Protein AF-A0A226BUJ4-F1 (afdb_monomer)

Structure (mmCIF, N/CA/C/O backbone):
data_AF-A0A226BUJ4-F1
#
_entry.id   AF-A0A226BUJ4-F1
#
loop_
_atom_site.group_PDB
_atom_site.id
_atom_site.type_s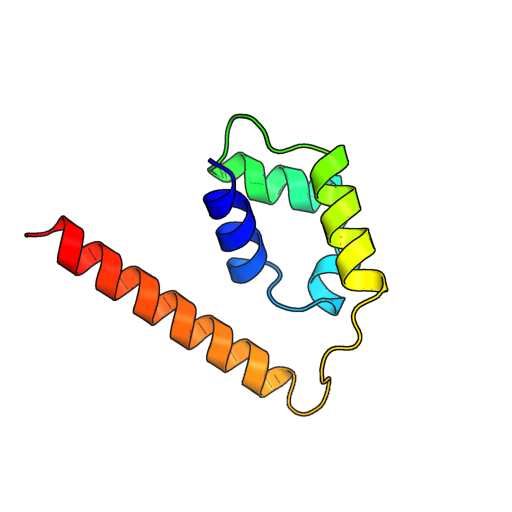ymbol
_atom_site.label_atom_id
_atom_site.label_alt_id
_atom_site.label_comp_id
_atom_site.label_asym_id
_atom_site.label_entity_id
_atom_site.label_seq_id
_atom_site.pdbx_PDB_ins_code
_atom_site.Cartn_x
_atom_site.Cartn_y
_atom_site.Cartn_z
_atom_site.occupancy
_atom_site.B_iso_or_equiv
_atom_site.auth_seq_id
_atom_site.auth_comp_id
_atom_site.auth_asym_id
_atom_site.auth_atom_id
_atom_site.pdbx_PDB_model_num
ATOM 1 N N . MET A 1 1 ? 12.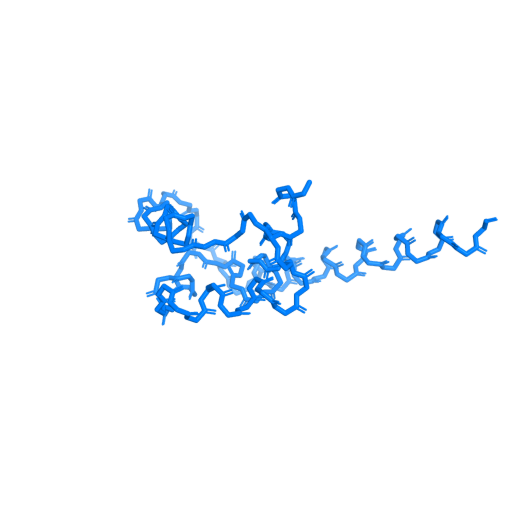648 -10.152 -2.299 1.00 56.03 1 MET A N 1
ATOM 2 C CA . MET A 1 1 ? 12.530 -8.733 -2.726 1.00 56.03 1 MET A CA 1
ATOM 3 C C . MET A 1 1 ? 11.105 -8.281 -3.077 1.00 56.03 1 MET A C 1
ATOM 5 O O . MET A 1 1 ? 10.875 -7.081 -3.093 1.00 56.03 1 MET A O 1
ATOM 9 N N . GLY A 1 2 ? 10.131 -9.171 -3.331 1.00 70.75 2 GLY A N 1
ATOM 10 C CA . GLY A 1 2 ? 8.770 -8.755 -3.716 1.00 70.75 2 GLY A CA 1
ATOM 11 C C . GLY A 1 2 ? 7.929 -8.101 -2.608 1.00 70.75 2 GLY A C 1
ATOM 12 O O . GLY A 1 2 ? 7.111 -7.237 -2.921 1.00 70.75 2 GLY A O 1
ATOM 13 N N . TRP A 1 3 ? 8.155 -8.482 -1.348 1.00 86.69 3 TRP A N 1
ATOM 14 C CA . TRP A 1 3 ? 7.308 -8.107 -0.210 1.00 86.69 3 TRP A CA 1
ATOM 15 C C . TRP A 1 3 ? 7.456 -6.642 0.232 1.00 86.69 3 TRP A C 1
ATOM 17 O O . TRP A 1 3 ? 6.462 -6.035 0.604 1.00 86.69 3 TRP A O 1
ATOM 27 N N . LYS A 1 4 ? 8.647 -6.031 0.108 1.00 91.62 4 LYS A N 1
ATOM 28 C CA . LYS A 1 4 ? 8.868 -4.624 0.501 1.00 91.62 4 LYS A CA 1
ATOM 29 C C . LYS A 1 4 ? 7.982 -3.646 -0.275 1.00 91.62 4 LYS A C 1
ATOM 31 O O . LYS A 1 4 ? 7.387 -2.759 0.313 1.00 91.62 4 LYS A O 1
ATOM 36 N N . ALA A 1 5 ? 7.836 -3.848 -1.585 1.00 94.12 5 ALA A N 1
ATOM 37 C CA . ALA A 1 5 ? 6.940 -3.026 -2.400 1.00 94.12 5 ALA A CA 1
ATOM 38 C C . ALA A 1 5 ? 5.464 -3.211 -2.016 1.00 94.12 5 ALA A C 1
ATOM 40 O O . ALA A 1 5 ? 4.713 -2.246 -2.027 1.00 94.12 5 ALA A O 1
ATOM 41 N N . ALA A 1 6 ? 5.058 -4.433 -1.649 1.00 93.69 6 ALA A N 1
ATOM 42 C CA . ALA A 1 6 ? 3.704 -4.683 -1.157 1.00 93.69 6 ALA A CA 1
ATOM 43 C C . ALA A 1 6 ? 3.459 -3.958 0.175 1.00 93.69 6 ALA A C 1
ATOM 45 O O . ALA A 1 6 ? 2.424 -3.322 0.339 1.00 93.69 6 ALA A O 1
ATOM 46 N N . LEU A 1 7 ? 4.443 -3.987 1.080 1.00 94.62 7 LEU A N 1
ATOM 47 C CA . LEU A 1 7 ? 4.377 -3.267 2.347 1.00 94.62 7 LEU A CA 1
ATOM 48 C C . LEU A 1 7 ? 4.306 -1.746 2.136 1.00 94.62 7 LEU A C 1
ATOM 50 O O . LEU A 1 7 ? 3.461 -1.096 2.735 1.00 94.62 7 LEU A O 1
ATOM 54 N N . LEU A 1 8 ? 5.128 -1.186 1.243 1.00 95.75 8 LEU A N 1
ATOM 55 C CA . LEU A 1 8 ? 5.060 0.236 0.882 1.00 95.75 8 LEU A CA 1
ATOM 56 C C . LEU A 1 8 ? 3.699 0.618 0.291 1.00 95.75 8 LEU A C 1
ATOM 58 O O . LEU A 1 8 ? 3.141 1.644 0.668 1.00 95.75 8 LEU A O 1
ATOM 62 N N . THR A 1 9 ? 3.130 -0.220 -0.584 1.00 96.06 9 THR A N 1
ATOM 63 C CA . THR A 1 9 ? 1.763 -0.007 -1.080 1.00 96.06 9 THR A CA 1
ATOM 64 C C . THR A 1 9 ? 0.763 0.019 0.070 1.00 96.06 9 THR A C 1
ATOM 66 O O . THR A 1 9 ? -0.033 0.944 0.126 1.00 96.06 9 THR A O 1
ATOM 69 N N . LEU A 1 10 ? 0.830 -0.923 1.014 1.00 95.38 10 LEU A N 1
ATOM 70 C CA . LEU A 1 10 ? -0.103 -0.972 2.143 1.00 95.38 10 LEU A CA 1
ATOM 71 C C . LEU A 1 10 ? 0.056 0.227 3.095 1.00 95.38 10 LEU A C 1
ATOM 73 O O . LEU A 1 10 ? -0.932 0.718 3.626 1.00 95.38 10 LEU A O 1
ATOM 77 N N . LYS A 1 11 ? 1.279 0.736 3.282 1.00 95.56 11 LYS A N 1
ATOM 78 C CA . LYS A 1 11 ? 1.543 1.919 4.118 1.00 95.56 11 LYS A CA 1
ATOM 79 C C . LYS A 1 11 ? 1.006 3.214 3.506 1.00 95.56 11 LYS A C 1
ATOM 81 O O . LYS A 1 11 ? 0.461 4.047 4.225 1.00 95.56 11 LYS A O 1
ATOM 86 N N . HIS A 1 12 ? 1.181 3.398 2.198 1.00 96.31 12 HIS A N 1
ATOM 87 C CA . HIS A 1 12 ? 0.872 4.668 1.531 1.00 96.31 12 HIS A CA 1
ATOM 88 C C . HIS A 1 12 ? -0.501 4.694 0.853 1.00 96.31 12 HIS A C 1
ATOM 90 O O . HIS A 1 12 ? -1.154 5.735 0.849 1.00 96.31 12 HIS A O 1
ATOM 96 N N . PHE A 1 13 ? -0.943 3.563 0.303 1.00 96.31 13 PHE A N 1
ATOM 97 C CA . PHE A 1 13 ? -2.181 3.417 -0.468 1.00 96.31 13 PHE A CA 1
ATOM 98 C C . PHE A 1 13 ? -2.923 2.128 -0.049 1.00 96.31 13 PHE A C 1
ATOM 100 O O . PHE A 1 13 ? -3.063 1.206 -0.858 1.00 96.31 13 PHE A O 1
ATOM 107 N N . PRO A 1 14 ? -3.345 2.002 1.225 1.00 95.06 14 PRO A N 1
ATOM 108 C CA . PRO A 1 14 ? -3.937 0.768 1.745 1.00 95.06 14 PRO A CA 1
ATOM 109 C C . PRO A 1 14 ? -5.253 0.366 1.074 1.00 95.06 14 PRO A C 1
ATOM 111 O O . PRO A 1 14 ? -5.618 -0.807 1.133 1.00 95.06 14 PRO A O 1
ATOM 114 N N . LEU A 1 15 ? -5.972 1.312 0.465 1.00 95.88 15 LEU A N 1
ATOM 115 C CA . LEU A 1 15 ? -7.286 1.069 -0.124 1.00 95.88 15 LEU A CA 1
ATOM 116 C C . LEU A 1 15 ? -7.255 1.096 -1.661 1.00 95.88 15 LEU A C 1
ATOM 118 O O . LEU A 1 15 ? -6.492 1.871 -2.245 1.00 95.88 15 LEU A O 1
ATOM 122 N N . PRO A 1 16 ? -8.126 0.320 -2.340 1.00 96.19 16 PRO A N 1
ATOM 123 C CA . PRO A 1 16 ? -8.212 0.331 -3.800 1.00 96.19 16 PRO A CA 1
ATOM 124 C C . PRO A 1 16 ? -8.436 1.730 -4.389 1.00 96.19 16 PRO A C 1
ATOM 126 O O . PRO A 1 16 ? -7.753 2.104 -5.335 1.00 96.19 16 PRO A O 1
ATOM 129 N N . GLU A 1 17 ? -9.324 2.533 -3.802 1.00 95.25 17 GLU A N 1
ATOM 130 C CA . GLU A 1 17 ? -9.606 3.908 -4.248 1.00 95.25 17 GLU A CA 1
ATOM 131 C C . GLU A 1 17 ? -8.373 4.816 -4.160 1.00 95.25 17 GLU A C 1
ATOM 133 O O . GLU A 1 17 ? -8.113 5.620 -5.055 1.00 95.25 17 GLU A O 1
ATOM 138 N N . GLU A 1 18 ? -7.556 4.644 -3.119 1.00 96.25 18 GLU A N 1
ATOM 139 C CA . GLU A 1 18 ? -6.308 5.388 -2.974 1.00 96.25 18 GLU A CA 1
ATOM 140 C C . GLU A 1 18 ? -5.306 4.981 -4.046 1.00 96.25 18 GLU A C 1
ATOM 142 O O . GLU A 1 18 ? -4.669 5.853 -4.624 1.00 96.25 18 GLU A O 1
ATOM 147 N N . ILE A 1 19 ? -5.210 3.692 -4.382 1.00 97.88 19 ILE A N 1
ATOM 148 C CA . ILE A 1 19 ? -4.375 3.214 -5.493 1.00 97.88 19 ILE A CA 1
ATOM 149 C C . ILE A 1 19 ? -4.858 3.802 -6.827 1.00 97.88 19 ILE A C 1
ATOM 151 O O . ILE A 1 19 ? -4.036 4.248 -7.627 1.00 97.88 19 ILE A O 1
ATOM 155 N N . LEU A 1 20 ? -6.173 3.828 -7.065 1.00 97.88 20 LEU A N 1
ATOM 156 C CA . LEU A 1 20 ? -6.774 4.369 -8.290 1.00 97.88 20 LEU A CA 1
ATOM 157 C C . LEU A 1 20 ? -6.588 5.886 -8.429 1.00 97.88 20 LEU A C 1
ATOM 159 O O . LEU A 1 20 ? -6.563 6.394 -9.547 1.00 97.88 20 LEU A O 1
ATOM 163 N N . SER A 1 21 ? -6.403 6.602 -7.316 1.00 97.94 21 SER A N 1
ATOM 164 C CA . SER A 1 21 ? -6.082 8.036 -7.313 1.00 97.94 21 SER A CA 1
ATOM 165 C C . SER A 1 21 ? -4.634 8.356 -7.714 1.00 97.94 21 SER A C 1
ATOM 167 O O . SER A 1 21 ? -4.288 9.526 -7.880 1.00 97.94 21 SER A O 1
ATOM 169 N N . GLN A 1 22 ? -3.769 7.343 -7.851 1.00 98.31 22 GLN A N 1
ATOM 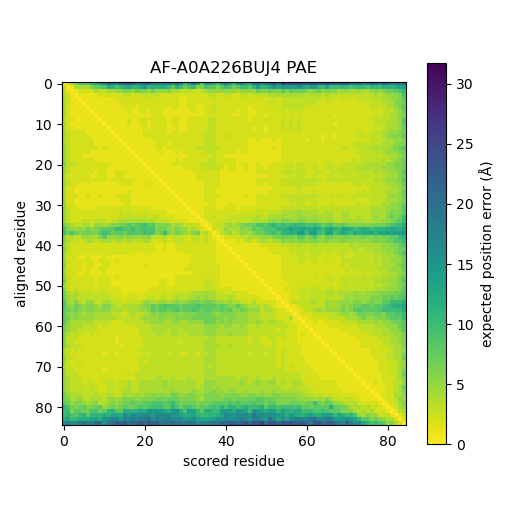170 C CA . GLN A 1 22 ? -2.352 7.524 -8.157 1.00 98.31 22 GLN A CA 1
ATOM 171 C C . GLN A 1 22 ? -2.038 7.290 -9.632 1.00 98.31 22 GLN A C 1
ATOM 173 O O . GLN A 1 22 ? -2.604 6.422 -10.294 1.00 98.31 22 GLN A O 1
ATOM 178 N N . SER A 1 23 ? -1.028 8.008 -10.125 1.00 98.25 23 SER A N 1
ATOM 179 C CA . SER A 1 23 ? -0.393 7.670 -11.395 1.00 98.25 23 SER A CA 1
ATOM 180 C C . SER A 1 23 ? 0.565 6.481 -11.234 1.00 98.25 23 SER A C 1
ATOM 182 O O . SER A 1 23 ? 1.051 6.174 -10.139 1.00 98.25 23 SER A O 1
ATOM 184 N N . VAL A 1 24 ? 0.887 5.820 -12.349 1.00 98.12 24 VAL A N 1
ATOM 185 C CA . VAL A 1 24 ? 1.866 4.722 -12.380 1.00 98.12 24 VAL A CA 1
ATOM 186 C C . VAL A 1 24 ? 3.228 5.196 -11.858 1.00 98.12 24 VAL A C 1
ATOM 188 O O . VAL A 1 24 ? 3.897 4.478 -11.114 1.00 98.12 24 VAL A O 1
ATOM 191 N N . GLU A 1 25 ? 3.626 6.417 -12.212 1.00 98.00 25 GLU A N 1
ATOM 192 C CA . GLU A 1 25 ? 4.882 7.051 -11.815 1.00 98.00 25 GLU A CA 1
ATOM 193 C C . GLU A 1 25 ? 4.918 7.318 -10.309 1.00 98.00 25 GLU A C 1
ATOM 195 O O . GLU A 1 25 ? 5.940 7.040 -9.682 1.00 98.00 25 GLU A O 1
ATOM 200 N N . SER A 1 26 ? 3.808 7.784 -9.721 1.00 98.12 26 SER A N 1
ATOM 201 C CA . SER A 1 26 ? 3.687 7.997 -8.271 1.00 98.12 26 SER A CA 1
ATOM 202 C C . SER A 1 26 ? 3.922 6.695 -7.499 1.00 98.12 26 SER A C 1
ATOM 204 O O . SER A 1 26 ? 4.769 6.636 -6.605 1.00 98.12 26 SER A O 1
ATOM 206 N N . ILE A 1 27 ? 3.273 5.601 -7.918 1.00 98.00 27 ILE A N 1
ATOM 207 C CA . ILE A 1 27 ? 3.443 4.279 -7.292 1.00 98.00 27 ILE A CA 1
ATOM 208 C C . ILE A 1 27 ? 4.887 3.776 -7.440 1.00 98.00 27 ILE A C 1
ATOM 210 O O . ILE A 1 27 ? 5.480 3.280 -6.481 1.00 98.00 27 ILE A O 1
ATOM 214 N N . VAL A 1 28 ? 5.488 3.908 -8.628 1.00 97.44 28 VAL A N 1
ATOM 215 C CA . VAL A 1 28 ? 6.885 3.497 -8.847 1.00 97.44 28 VAL A CA 1
ATOM 216 C C . VAL A 1 28 ? 7.849 4.337 -8.008 1.00 97.44 28 VAL A C 1
ATOM 218 O O . VAL A 1 28 ? 8.804 3.781 -7.465 1.00 97.44 28 VAL A O 1
ATOM 221 N N . SER A 1 29 ? 7.609 5.643 -7.891 1.00 97.00 29 SER A N 1
ATOM 222 C CA . SER A 1 29 ? 8.403 6.550 -7.059 1.00 97.00 29 SER A CA 1
ATOM 223 C C . SER A 1 29 ? 8.325 6.153 -5.585 1.00 97.00 29 SER A C 1
ATOM 225 O O . SER A 1 29 ? 9.361 5.960 -4.948 1.00 97.00 29 SER A O 1
ATOM 227 N N . CYS A 1 30 ? 7.110 5.894 -5.084 1.00 97.19 30 CYS A N 1
ATOM 228 C CA . CYS A 1 30 ? 6.871 5.379 -3.737 1.00 97.19 30 CYS A CA 1
ATOM 229 C C . CYS A 1 30 ? 7.661 4.091 -3.477 1.00 97.19 30 CYS A C 1
ATOM 231 O O . CYS A 1 30 ? 8.325 3.980 -2.456 1.00 97.19 30 CYS A O 1
ATOM 233 N N . TRP A 1 31 ? 7.670 3.132 -4.405 1.00 97.00 31 TRP A N 1
ATOM 234 C CA . TRP A 1 31 ? 8.451 1.906 -4.216 1.00 97.00 31 TRP A CA 1
ATOM 235 C C . TRP A 1 31 ? 9.961 2.122 -4.266 1.00 97.00 31 TRP A C 1
ATOM 237 O O . TRP A 1 31 ? 10.701 1.452 -3.544 1.00 97.00 31 TRP A O 1
ATOM 247 N N . LYS A 1 32 ? 10.436 3.0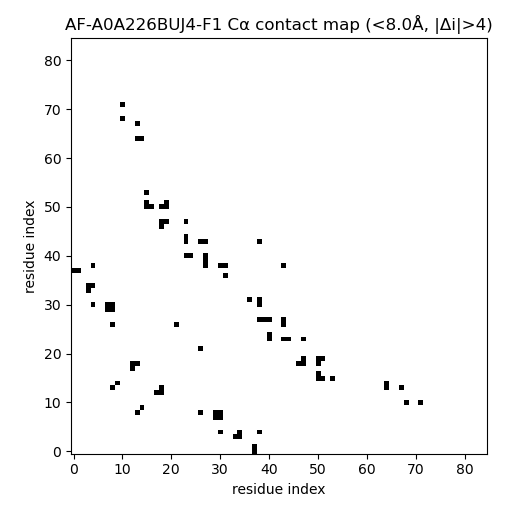19 -5.134 1.00 95.69 32 LYS A N 1
ATOM 248 C CA . LYS A 1 32 ? 11.868 3.275 -5.330 1.00 95.69 32 LYS A CA 1
ATOM 249 C C . LYS A 1 32 ? 12.530 4.009 -4.163 1.00 95.69 32 LYS A C 1
ATOM 251 O O . LYS A 1 32 ? 13.759 4.009 -4.119 1.00 95.69 32 LYS A O 1
ATOM 256 N N . SER A 1 33 ? 11.761 4.561 -3.221 1.00 94.81 33 SER A N 1
ATOM 257 C CA . SER A 1 33 ? 12.298 5.129 -1.976 1.00 94.81 33 SER A CA 1
ATOM 258 C C . SER A 1 33 ? 13.117 4.100 -1.182 1.00 94.81 33 SER A C 1
ATOM 260 O O . SER A 1 33 ? 14.176 4.435 -0.657 1.00 94.81 33 SER A O 1
ATOM 262 N N . GLU A 1 34 ? 12.699 2.827 -1.181 1.00 93.81 34 GLU A N 1
ATOM 263 C CA . GLU A 1 34 ? 13.396 1.749 -0.461 1.00 93.81 34 GLU A CA 1
ATOM 264 C C . GLU A 1 34 ? 13.769 0.544 -1.340 1.00 93.81 34 GLU A C 1
ATOM 266 O O . GLU A 1 34 ? 14.659 -0.244 -0.998 1.00 93.81 34 GLU A O 1
ATOM 271 N N . VAL A 1 35 ? 13.114 0.365 -2.490 1.00 92.75 35 VAL A N 1
ATOM 272 C CA . VAL A 1 35 ? 13.319 -0.786 -3.377 1.00 92.75 35 VAL A CA 1
ATOM 273 C C . VAL A 1 35 ? 14.009 -0.342 -4.666 1.00 92.75 35 VAL A C 1
ATOM 275 O O . VAL A 1 35 ? 13.384 0.051 -5.645 1.00 92.75 35 VAL A O 1
ATOM 278 N N . LYS A 1 36 ? 15.343 -0.452 -4.690 1.00 86.06 36 LYS A N 1
ATOM 279 C CA . LYS A 1 36 ? 16.177 0.037 -5.807 1.00 86.06 36 LYS A CA 1
ATOM 280 C C . LYS A 1 36 ? 16.077 -0.790 -7.099 1.00 86.06 36 LYS A C 1
ATOM 282 O O . LYS A 1 36 ? 16.399 -0.287 -8.171 1.00 86.06 36 LYS A O 1
ATOM 287 N N . ARG A 1 37 ? 15.690 -2.069 -7.021 1.00 85.06 37 ARG A N 1
ATOM 288 C CA . ARG A 1 37 ? 15.650 -3.015 -8.159 1.00 85.06 37 ARG A CA 1
ATOM 289 C C . ARG A 1 37 ? 14.321 -3.780 -8.179 1.00 85.06 37 ARG A C 1
ATOM 291 O O . ARG A 1 37 ? 13.708 -3.967 -7.136 1.00 85.06 37 ARG A O 1
ATOM 298 N N . ALA A 1 38 ? 13.900 -4.267 -9.350 1.00 82.81 38 ALA A N 1
ATOM 299 C CA . ALA A 1 38 ? 12.725 -5.140 -9.538 1.00 82.81 38 ALA A CA 1
ATOM 300 C C . ALA A 1 38 ? 11.330 -4.525 -9.254 1.00 82.81 38 ALA A C 1
ATOM 302 O O . ALA A 1 38 ? 10.332 -5.250 -9.186 1.00 82.81 38 ALA A O 1
ATOM 303 N N . VAL A 1 39 ? 11.232 -3.198 -9.138 1.00 89.38 39 VAL A N 1
ATOM 304 C CA . VAL A 1 39 ? 9.964 -2.453 -9.077 1.00 89.38 39 VAL A CA 1
ATOM 305 C C . VAL A 1 39 ? 9.926 -1.439 -10.213 1.00 89.38 39 VAL A C 1
ATOM 307 O O . VAL A 1 39 ? 10.882 -0.698 -10.438 1.00 89.38 39 VAL A O 1
ATOM 310 N N . GLY A 1 40 ? 8.846 -1.450 -10.985 1.00 93.50 40 GLY A N 1
ATOM 311 C CA . GLY A 1 40 ? 8.743 -0.636 -12.185 1.00 93.50 40 GLY A CA 1
ATOM 312 C C . GLY A 1 40 ? 7.338 -0.630 -12.758 1.00 93.50 40 GLY A C 1
ATOM 313 O O . GLY A 1 40 ? 6.425 -1.275 -12.238 1.00 93.50 40 GLY A O 1
ATOM 314 N N . GLU A 1 41 ? 7.202 0.089 -13.859 1.00 96.62 41 GLU A N 1
ATOM 315 C CA . GLU A 1 41 ? 5.943 0.468 -14.497 1.00 96.62 41 GLU A CA 1
ATOM 316 C C . GLU A 1 41 ? 4.989 -0.717 -14.728 1.00 96.62 41 GLU A C 1
ATOM 318 O O . GLU A 1 41 ? 3.820 -0.673 -14.346 1.00 96.62 41 GLU A O 1
ATOM 323 N N . LYS A 1 42 ? 5.507 -1.844 -15.247 1.00 96.00 42 LYS A N 1
ATOM 324 C CA . LYS A 1 42 ? 4.729 -3.078 -15.476 1.00 96.00 42 LYS A CA 1
ATOM 325 C C . LYS A 1 42 ? 4.063 -3.600 -14.201 1.00 96.00 42 LYS A C 1
ATOM 327 O O . LYS A 1 42 ? 2.965 -4.143 -14.265 1.00 96.00 42 LYS A O 1
ATOM 332 N N . ARG A 1 43 ? 4.724 -3.477 -13.047 1.00 95.12 43 ARG A N 1
ATOM 333 C CA . ARG A 1 43 ? 4.175 -3.929 -11.763 1.00 95.12 43 ARG A CA 1
ATOM 334 C C . ARG A 1 43 ? 3.186 -2.914 -11.192 1.00 95.12 43 ARG A C 1
ATOM 336 O O . ARG A 1 43 ? 2.157 -3.335 -10.683 1.00 95.12 43 ARG A O 1
ATOM 343 N N . ALA A 1 44 ? 3.459 -1.618 -11.322 1.00 97.25 44 ALA A N 1
ATOM 344 C CA . ALA A 1 44 ? 2.544 -0.565 -10.877 1.00 97.25 44 ALA A CA 1
ATOM 345 C C . ALA A 1 44 ? 1.215 -0.616 -11.644 1.00 97.25 44 ALA A C 1
ATOM 347 O O . ALA A 1 44 ? 0.157 -0.629 -11.024 1.00 97.25 44 ALA A O 1
ATOM 348 N N . ARG A 1 45 ? 1.256 -0.817 -12.969 1.00 98.25 45 ARG A N 1
ATOM 349 C CA . ARG A 1 45 ? 0.046 -1.068 -13.768 1.00 98.25 45 ARG A CA 1
ATOM 350 C C . ARG A 1 45 ? -0.758 -2.273 -13.294 1.00 98.25 45 ARG A C 1
ATOM 352 O O . ARG A 1 45 ? -1.975 -2.185 -13.224 1.00 98.25 45 ARG A O 1
ATOM 359 N N . LYS A 1 46 ? -0.098 -3.381 -12.937 1.00 97.31 46 LYS A N 1
ATOM 360 C CA . LYS A 1 46 ? -0.792 -4.556 -12.382 1.00 97.31 46 LYS A CA 1
ATOM 361 C C . LYS A 1 46 ? -1.500 -4.244 -11.064 1.00 97.31 46 LYS A C 1
ATOM 363 O O . LYS A 1 46 ? -2.571 -4.781 -10.827 1.00 97.31 46 LYS A O 1
ATOM 368 N N . VAL A 1 47 ? -0.910 -3.398 -10.221 1.00 96.88 47 VAL A N 1
ATOM 369 C CA . VAL A 1 47 ? -1.517 -2.984 -8.947 1.00 96.88 47 VAL A CA 1
ATOM 370 C C . VAL A 1 47 ? -2.741 -2.100 -9.186 1.00 96.88 47 VAL A C 1
ATOM 372 O O . VAL A 1 47 ? -3.791 -2.383 -8.621 1.00 96.88 47 VAL A O 1
ATOM 375 N N . ILE A 1 48 ? -2.649 -1.114 -10.084 1.00 98.31 48 ILE A N 1
ATOM 376 C CA . ILE A 1 48 ? -3.798 -0.278 -10.479 1.00 98.31 48 ILE A CA 1
ATOM 377 C C . ILE A 1 48 ? -4.906 -1.135 -11.102 1.00 98.31 48 ILE A C 1
ATOM 379 O O . ILE A 1 48 ? -6.066 -1.013 -10.726 1.00 98.31 48 ILE A O 1
ATOM 383 N N . GLN A 1 49 ? -4.550 -2.052 -12.007 1.00 98.19 49 GLN A N 1
ATOM 384 C CA . GLN A 1 49 ? -5.507 -2.971 -12.618 1.00 98.19 49 GLN A CA 1
ATOM 385 C C . GLN A 1 49 ? -6.173 -3.876 -11.574 1.00 98.19 49 GLN A C 1
ATOM 387 O O . GLN A 1 49 ? -7.368 -4.122 -11.657 1.00 98.19 49 GLN A O 1
ATOM 392 N N . ALA A 1 50 ? -5.432 -4.380 -10.587 1.00 97.19 50 ALA A N 1
ATOM 393 C CA . ALA A 1 50 ? -6.024 -5.174 -9.514 1.00 97.19 50 ALA A CA 1
ATOM 394 C C . ALA A 1 50 ? -6.984 -4.333 -8.655 1.00 97.19 50 ALA A C 1
ATOM 396 O O . ALA A 1 50 ? -8.070 -4.801 -8.326 1.00 97.19 50 ALA A O 1
ATOM 397 N N . ALA A 1 51 ? -6.620 -3.084 -8.346 1.00 97.31 51 ALA A N 1
ATOM 398 C CA . ALA A 1 51 ? -7.482 -2.164 -7.610 1.00 97.31 51 ALA A CA 1
ATOM 399 C C . ALA A 1 51 ? -8.775 -1.836 -8.376 1.00 97.31 51 ALA A C 1
ATOM 401 O O . ALA A 1 51 ? -9.839 -1.795 -7.766 1.00 97.31 51 ALA A O 1
ATOM 402 N N . SER A 1 52 ? -8.716 -1.686 -9.706 1.00 97.50 52 SER A N 1
ATOM 403 C CA .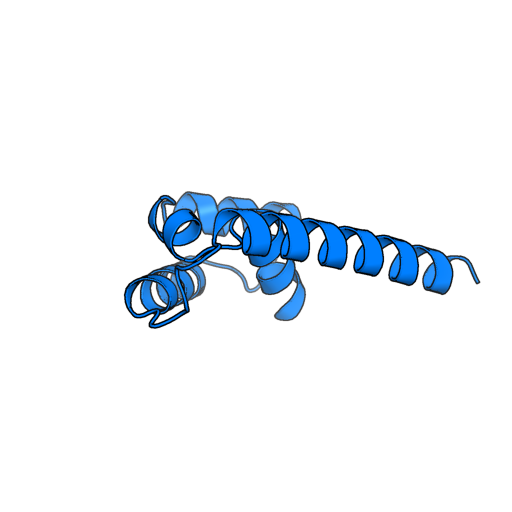 SER A 1 52 ? -9.893 -1.354 -10.527 1.00 97.50 52 SER A CA 1
ATOM 404 C C . SER A 1 52 ? -10.920 -2.483 -10.629 1.00 97.50 52 SER A C 1
ATOM 406 O O . SER A 1 52 ? -12.058 -2.229 -11.001 1.00 97.50 52 SER A O 1
ATOM 408 N N . HIS A 1 53 ? -10.520 -3.723 -10.339 1.00 97.19 53 HIS A N 1
ATOM 409 C CA . HIS A 1 53 ? -11.404 -4.894 -10.325 1.00 97.19 53 HIS A CA 1
ATOM 410 C C . HIS A 1 53 ? -11.681 -5.382 -8.897 1.00 97.19 53 HIS A C 1
ATOM 412 O O . HIS A 1 53 ? -12.120 -6.516 -8.709 1.00 97.19 53 HIS A O 1
ATOM 418 N N . SER A 1 54 ? -11.378 -4.566 -7.883 1.00 95.44 54 SER A N 1
ATOM 419 C CA . SER A 1 54 ? -11.613 -4.947 -6.496 1.00 95.44 54 SER A CA 1
ATOM 420 C C . SER A 1 54 ? -13.111 -5.085 -6.230 1.00 95.44 54 SER A C 1
ATOM 422 O O . SER A 1 54 ? -13.880 -4.160 -6.466 1.00 95.44 54 SER A O 1
ATOM 424 N N . THR A 1 55 ? -13.510 -6.239 -5.701 1.00 92.31 55 THR A N 1
ATOM 425 C CA . THR A 1 55 ? -14.862 -6.504 -5.184 1.00 92.31 55 THR A CA 1
ATOM 426 C C . THR A 1 55 ? -14.881 -6.480 -3.652 1.00 92.31 55 THR A C 1
ATOM 428 O O . THR A 1 55 ? -15.685 -7.172 -3.030 1.00 92.31 55 THR A O 1
ATOM 431 N N . GLY A 1 56 ? -13.915 -5.789 -3.036 1.00 88.00 56 GLY A N 1
ATOM 432 C CA . GLY A 1 56 ? -13.783 -5.708 -1.584 1.00 88.00 56 GLY A CA 1
ATOM 433 C C . GLY A 1 56 ? -14.961 -4.988 -0.927 1.00 88.00 56 GLY A C 1
ATOM 434 O O . GLY A 1 56 ? -15.640 -4.181 -1.557 1.00 88.00 56 GLY A O 1
ATOM 435 N N . VAL A 1 57 ? -15.179 -5.279 0.355 1.00 88.88 57 VAL A N 1
ATOM 436 C CA . VAL A 1 57 ? -16.200 -4.624 1.186 1.00 88.88 57 VAL A CA 1
ATOM 437 C C . VAL A 1 57 ? -15.861 -3.137 1.322 1.00 88.88 57 VAL A C 1
ATOM 439 O O . VAL A 1 57 ? -14.730 -2.788 1.664 1.00 88.88 57 VAL A O 1
ATOM 442 N N . THR A 1 58 ? -16.834 -2.268 1.044 1.00 92.31 58 THR A N 1
ATOM 443 C CA . THR A 1 58 ? -16.676 -0.798 1.117 1.00 92.31 58 THR A CA 1
ATOM 444 C C . THR A 1 58 ? -17.283 -0.207 2.389 1.00 92.31 58 THR A C 1
ATOM 446 O O . THR A 1 58 ? -16.998 0.924 2.784 1.00 92.31 58 THR A O 1
ATOM 449 N N . GLU A 1 59 ? -18.105 -0.988 3.076 1.00 94.38 59 GLU A N 1
ATOM 450 C CA . GLU A 1 59 ? -18.696 -0.665 4.358 1.00 94.38 59 GLU A CA 1
ATOM 451 C C . GLU A 1 59 ? -17.604 -0.535 5.423 1.00 94.38 59 GLU A C 1
ATOM 453 O O . GLU A 1 59 ? -16.727 -1.385 5.562 1.00 94.38 59 GLU A O 1
ATOM 458 N N .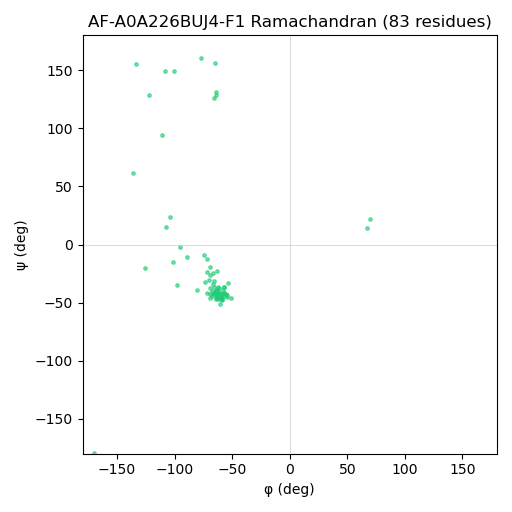 GLY A 1 60 ? -17.643 0.555 6.193 1.00 94.75 60 GLY A N 1
ATOM 459 C CA . GLY A 1 60 ? -16.657 0.788 7.247 1.00 94.75 60 GLY A CA 1
ATOM 460 C C . GLY A 1 60 ? -15.246 1.106 6.736 1.00 94.75 60 GLY A C 1
ATOM 461 O O . GLY A 1 60 ? -14.293 0.972 7.499 1.00 94.75 60 GLY A O 1
ATOM 462 N N . ILE A 1 61 ? -15.084 1.573 5.491 1.00 94.25 61 ILE A N 1
ATOM 463 C CA . ILE A 1 61 ? -13.769 1.835 4.873 1.00 94.25 61 ILE A CA 1
ATOM 464 C C . ILE A 1 61 ? -12.856 2.760 5.696 1.00 94.25 61 ILE A C 1
ATOM 466 O O . ILE A 1 61 ? -11.639 2.572 5.742 1.00 94.25 61 ILE A O 1
ATOM 470 N N . PHE A 1 62 ? -13.437 3.721 6.421 1.00 94.69 62 PHE A N 1
ATOM 471 C CA . PHE A 1 62 ? -12.695 4.565 7.357 1.00 94.69 62 PHE A CA 1
ATOM 472 C C . PHE A 1 62 ? -12.090 3.752 8.511 1.00 94.69 62 PHE A C 1
ATOM 474 O O . PHE A 1 62 ? -10.918 3.934 8.841 1.00 94.69 62 PHE A O 1
ATOM 481 N N . MET A 1 63 ? -12.868 2.841 9.104 1.00 96.19 63 MET A N 1
ATOM 482 C CA . MET A 1 63 ? -12.404 1.968 10.185 1.00 96.19 63 MET A CA 1
ATOM 483 C C . MET A 1 63 ? -11.369 0.975 9.665 1.00 96.19 63 MET A C 1
ATOM 485 O O . MET A 1 63 ? -10.308 0.864 10.267 1.00 96.19 63 MET A O 1
ATOM 489 N N . ALA A 1 64 ? -11.614 0.359 8.504 1.00 94.38 64 ALA A N 1
ATOM 490 C CA . ALA A 1 64 ? -10.659 -0.539 7.858 1.00 94.38 64 ALA A CA 1
ATOM 491 C C . ALA A 1 64 ? -9.303 0.149 7.626 1.00 94.38 64 ALA A C 1
ATOM 493 O O . ALA A 1 64 ? -8.249 -0.417 7.911 1.00 94.38 64 ALA A O 1
ATOM 494 N N . ARG A 1 65 ? -9.308 1.414 7.183 1.00 95.00 65 ARG A N 1
ATOM 495 C CA . ARG A 1 65 ? -8.082 2.212 7.047 1.00 95.00 65 ARG A CA 1
ATOM 496 C C . ARG A 1 65 ? -7.361 2.416 8.379 1.00 95.00 65 ARG A C 1
ATOM 498 O O . ARG A 1 65 ? -6.134 2.331 8.405 1.00 95.00 65 ARG A O 1
ATOM 505 N N . GLN A 1 66 ? -8.081 2.744 9.452 1.00 96.25 66 GLN A N 1
ATOM 506 C CA . GLN A 1 66 ? -7.462 2.933 10.769 1.00 96.25 66 GLN A CA 1
ATOM 507 C C . GLN A 1 66 ? -6.904 1.621 11.312 1.00 96.25 66 GLN A C 1
ATOM 509 O O . GLN A 1 66 ? -5.768 1.595 11.771 1.00 96.25 66 GLN A O 1
ATOM 514 N N . G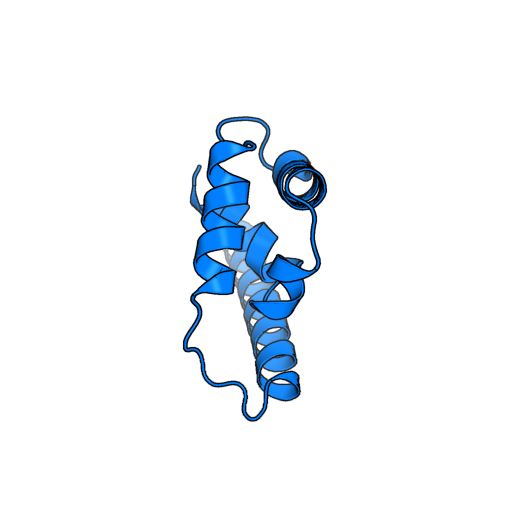LU A 1 67 ? -7.648 0.528 11.176 1.00 95.88 67 GLU A N 1
ATOM 515 C CA . GLU A 1 67 ? -7.212 -0.799 11.597 1.00 95.88 67 GLU A CA 1
ATOM 516 C C . GLU A 1 67 ? -5.948 -1.239 10.850 1.00 95.88 67 GLU A C 1
ATOM 518 O O . GLU A 1 67 ? -4.978 -1.648 11.483 1.00 95.88 67 GLU A O 1
ATOM 523 N N . LEU A 1 68 ? -5.889 -1.050 9.525 1.00 95.75 68 LEU A N 1
ATOM 524 C CA . LEU A 1 68 ? -4.678 -1.314 8.739 1.00 95.75 68 LEU A CA 1
ATOM 525 C C . LEU A 1 68 ? -3.475 -0.506 9.239 1.00 95.75 68 LEU A C 1
ATOM 527 O O . LEU A 1 68 ? -2.378 -1.053 9.345 1.00 95.75 68 LEU A O 1
ATOM 531 N N . LYS A 1 69 ? -3.664 0.774 9.582 1.00 94.94 69 LYS A N 1
ATOM 532 C CA . LYS A 1 69 ? -2.595 1.599 10.166 1.00 94.94 69 LYS A CA 1
ATOM 533 C C . LYS A 1 69 ? -2.147 1.063 11.522 1.00 94.94 69 LYS A C 1
ATOM 535 O O . LYS A 1 69 ? -0.950 0.913 11.736 1.00 94.94 69 LY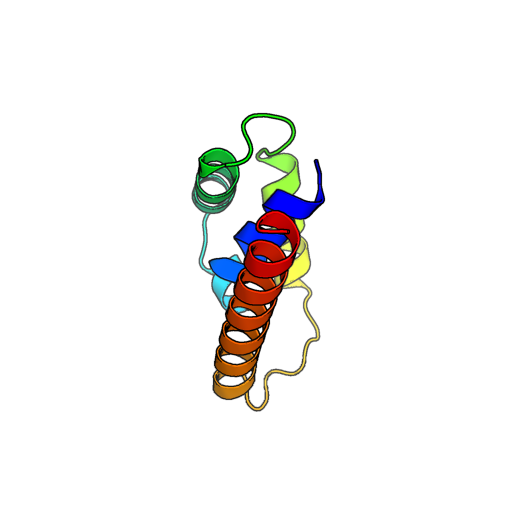S A O 1
ATOM 540 N N . THR A 1 70 ? -3.087 0.733 12.406 1.00 97.12 70 THR A N 1
ATOM 541 C CA . THR A 1 70 ? -2.787 0.160 13.723 1.00 97.12 70 THR A CA 1
ATOM 542 C C . THR A 1 70 ? -2.007 -1.147 13.599 1.00 97.12 70 THR A C 1
ATOM 544 O O . THR A 1 70 ? -0.977 -1.302 14.251 1.00 97.12 70 THR A O 1
ATOM 547 N N . LEU A 1 71 ? -2.445 -2.060 12.728 1.00 97.12 71 LEU A N 1
ATOM 548 C CA . LEU A 1 71 ? -1.782 -3.345 12.495 1.00 97.12 71 LEU A CA 1
ATOM 549 C C . LEU A 1 71 ? -0.374 -3.175 11.914 1.00 97.12 71 LEU A C 1
ATOM 551 O O . LEU A 1 71 ? 0.545 -3.886 12.318 1.00 97.12 71 LEU A O 1
ATOM 555 N N . LEU A 1 72 ? -0.182 -2.228 10.991 1.00 95.62 72 LEU A N 1
ATOM 556 C CA . LEU A 1 72 ? 1.137 -1.912 10.443 1.00 95.62 72 LEU A CA 1
ATOM 557 C C . LEU A 1 72 ? 2.083 -1.371 11.518 1.00 95.62 72 LEU A C 1
ATOM 559 O O . LEU A 1 72 ? 3.203 -1.863 11.621 1.00 95.62 72 LEU A O 1
ATOM 563 N N . SER A 1 73 ? 1.629 -0.433 12.352 1.00 94.62 73 SER A N 1
ATOM 564 C CA . SER A 1 73 ? 2.442 0.103 13.451 1.00 94.62 73 SER A CA 1
ATOM 565 C C . SER A 1 73 ? 2.806 -0.970 14.480 1.00 94.62 73 SER A C 1
ATOM 567 O O . SER A 1 73 ? 3.943 -1.030 14.939 1.00 94.62 73 SER A O 1
ATOM 569 N N . GLN A 1 74 ? 1.872 -1.866 14.814 1.00 95.94 74 GLN A N 1
ATOM 570 C CA . GLN A 1 74 ? 2.160 -3.009 15.687 1.00 95.94 74 GLN A CA 1
ATOM 571 C C . GLN A 1 74 ? 3.172 -3.969 15.054 1.00 95.94 74 GLN A C 1
ATOM 573 O O . GLN A 1 74 ? 4.064 -4.470 15.735 1.00 95.94 74 GLN A O 1
ATOM 578 N N . ASN A 1 75 ? 3.049 -4.231 13.751 1.00 93.81 75 ASN A N 1
ATOM 579 C CA . ASN A 1 75 ? 3.990 -5.082 13.037 1.00 93.81 75 ASN A CA 1
ATOM 580 C C . ASN A 1 75 ? 5.410 -4.503 13.050 1.00 93.81 75 ASN A C 1
ATOM 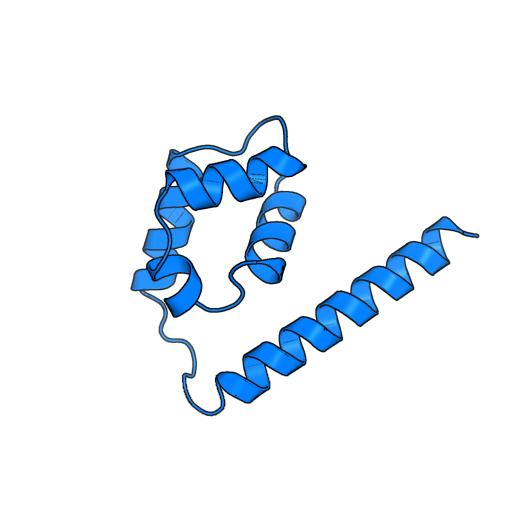582 O O . ASN A 1 75 ? 6.355 -5.254 13.274 1.00 93.81 75 ASN A O 1
ATOM 586 N N . GLU A 1 76 ? 5.550 -3.194 12.841 1.00 91.94 76 GLU A N 1
ATOM 587 C CA . GLU A 1 76 ? 6.834 -2.489 12.896 1.00 91.94 76 GLU A CA 1
ATOM 588 C C . GLU A 1 76 ? 7.479 -2.611 14.279 1.00 91.94 76 GLU A C 1
ATOM 590 O O . GLU A 1 76 ? 8.608 -3.091 14.367 1.00 91.94 76 GLU A O 1
ATOM 595 N N . ALA A 1 77 ? 6.734 -2.307 15.347 1.00 93.19 77 ALA A N 1
ATOM 596 C CA . ALA A 1 77 ? 7.224 -2.427 16.722 1.00 93.19 77 ALA A CA 1
ATOM 597 C C . ALA A 1 77 ? 7.705 -3.855 17.047 1.00 93.19 77 ALA A C 1
ATOM 599 O O . ALA A 1 77 ? 8.795 -4.056 17.576 1.00 93.19 77 ALA A O 1
ATOM 600 N N . LEU A 1 78 ? 6.938 -4.876 16.644 1.00 93.56 78 LEU A N 1
ATOM 601 C CA . LEU A 1 78 ? 7.323 -6.276 16.851 1.00 93.56 78 LEU A CA 1
ATOM 602 C C . LEU A 1 78 ? 8.573 -6.685 16.063 1.00 93.56 78 LEU A C 1
ATOM 604 O O . LEU A 1 78 ? 9.296 -7.588 16.486 1.00 93.56 78 LEU A O 1
ATOM 608 N N . VAL A 1 79 ? 8.806 -6.098 14.887 1.00 89.38 79 VAL A N 1
ATOM 609 C CA . VAL A 1 79 ? 10.024 -6.354 14.107 1.00 89.38 79 VAL A CA 1
ATOM 610 C C . VAL A 1 79 ? 11.227 -5.690 14.773 1.00 89.38 79 VAL A C 1
ATOM 612 O O . VAL A 1 79 ? 12.269 -6.335 14.865 1.00 89.38 79 VAL A O 1
ATOM 615 N N . GLU A 1 80 ? 11.081 -4.462 15.275 1.00 87.94 80 GLU A N 1
ATOM 616 C CA . GLU A 1 80 ? 12.137 -3.734 15.992 1.00 87.94 80 GLU A CA 1
ATOM 617 C C . GLU A 1 80 ? 12.601 -4.484 17.247 1.00 87.94 80 GLU A C 1
ATOM 619 O O . GLU A 1 80 ? 13.805 -4.715 17.411 1.00 87.94 80 GLU A O 1
ATOM 624 N N . ASP A 1 81 ? 11.659 -4.966 18.064 1.00 87.00 81 ASP A N 1
ATOM 625 C CA . ASP A 1 81 ? 11.947 -5.762 19.265 1.00 87.00 81 ASP A CA 1
ATOM 626 C C . ASP A 1 81 ? 12.754 -7.027 18.934 1.00 87.00 81 ASP A C 1
ATOM 628 O O . ASP A 1 81 ? 13.738 -7.356 19.599 1.00 87.00 81 ASP A O 1
ATOM 632 N N . ARG A 1 82 ? 12.385 -7.722 17.850 1.00 84.44 82 ARG A N 1
ATOM 633 C CA . ARG A 1 82 ? 13.068 -8.947 17.393 1.00 84.44 82 ARG A CA 1
ATOM 634 C C . ARG A 1 82 ? 14.464 -8.697 16.841 1.00 84.44 82 ARG A C 1
ATOM 636 O O . ARG A 1 82 ? 15.264 -9.623 16.818 1.00 84.44 82 ARG A O 1
ATOM 643 N N . THR A 1 83 ? 14.733 -7.497 16.335 1.00 77.62 83 THR A N 1
ATOM 644 C CA . THR A 1 83 ? 16.063 -7.114 15.835 1.00 77.62 83 THR A CA 1
ATOM 645 C C . THR A 1 83 ? 16.962 -6.512 16.912 1.00 77.62 83 THR A C 1
ATOM 647 O O . THR A 1 83 ? 18.153 -6.340 16.667 1.00 77.62 83 THR A O 1
ATOM 650 N N . SER A 1 84 ? 16.398 -6.197 18.082 1.00 68.62 84 SER A N 1
ATOM 651 C CA . SER A 1 84 ? 17.107 -5.630 19.237 1.00 68.62 84 SER A CA 1
ATOM 652 C C . SER A 1 84 ? 17.558 -6.689 20.256 1.00 68.62 84 SER A C 1
ATOM 654 O O . SER A 1 84 ? 18.195 -6.337 21.248 1.00 68.62 84 SER A O 1
ATOM 656 N N . THR A 1 85 ? 17.238 -7.967 20.014 1.00 54.03 85 THR A N 1
ATOM 657 C CA . THR A 1 85 ? 17.705 -9.143 20.774 1.00 54.03 85 THR A CA 1
ATOM 658 C C . THR A 1 85 ? 18.703 -9.932 19.938 1.00 54.03 85 THR A C 1
ATOM 660 O O . THR A 1 85 ? 19.717 -10.390 20.507 1.00 54.03 85 THR A O 1
#

Mean predicted aligned error: 3.76 Å

Organism: NCBI:txid759412

Radius of gyration: 14.08 Å; Cα contacts (8 Å, |Δi|>4): 47; chains: 1; bounding box: 36×17×36 Å

Foldseek 3Di:
DPVQLVLLCCQQPVALVSLLVDDLVRSQVSSCVPPVDDGHSVVSVVSNVCSVPDPDDPPPVVVVSVVSVVVSVVVVVVVVVVVVD

pLDDT: mean 92.88, std 7.99, range [54.03, 98.31]

Solvent-accessible surface area (backbone atoms only — not comparable to full-atom values): 5021 Å² total; per-residue (Å²): 127,72,62,61,49,53,51,47,40,50,74,76,37,69,45,47,69,53,40,64,73,50,54,52,64,56,52,36,51,62,33,46,76,82,40,88,68,98,68,42,62,77,57,33,48,51,50,40,54,52,33,76,68,59,84,70,84,68,79,61,50,70,56,54,52,51,51,52,52,52,53,51,54,52,50,50,53,57,50,52,58,65,73,74,110

Secondary structure (DSSP, 8-state):
-HHHHHHHHHHH--SHHHHHTS-HHHHHHHHHTT--SS--HHHHHHHHHHHHT-----TTHHHHHHHHHHHHHHHHHHHHHHH--

Sequence (85 aa):
MGWKAALLTLKHFPLPEEILSQSVESIVSCWKSEVKRAVGEKRARKVIQAASHSTGVTEGIFMARQELKTLLSQNEALVEDRTST

=== Feature glossary ===
Key to the feature types in this record:

pLDDT. pLDDT is the predicted lDDT-Cα score: AlphaFold's confidence that the local environment of each residue (all inter-atomic distances within 15 Å) is correctly placed. It is a per-residue number between 0 and 100, with higher meaning more reliable.

Radius of gyration, Cα contacts, bounding box. The geometric summary reports three shape descriptors. Rg (radius of gyration) measures how spread out the Cα atoms are about their centre of mass; compact globular proteins have small Rg, elongated or unfolded ones large. Cα contacts (<8 Å, |i−j|>4) count long-range residue pairs in spatial proximity — high for tightly packed folds, near zero for rods or random coil. The bounding-box extents give the protein's footprint along x, y, z in Å.

Backbone torsions (φ/ψ). Backbone dihedral angles. Every residue except chain termini has a φ (preceding-C → N → Cα → C) and a ψ (N → Cα → C → next-N). They are reported in degrees following the IUPAC sign convention. Secondary structure is essentially a statement about which (φ, ψ) basin each residue occupies.

Contact-map, Ramachandran, and PAE plots. Plot images: a contact map (which residues are close in 3D, as an N×N binary image), a Ramachandran scatter (backbone torsion angles, revealing secondary-structure composition at a glance), and — for AlphaFold structures — a PAE heatmap (pairwise prediction confidence).

Predicted aligned error. Predicted Aligned Error (PAE) is an AlphaFold confidence matrix: entry (i, j) is the expected error in the position of residue j, in ångströms, when the prediction is superimposed on the true structure at residue i. Low PAE within a block of residues means that block is internally rigid and well-predicted; high PAE between two blocks means their relative placement is uncertain even if each block individually is confident.

Secondary structure (3-state, P-SEA). Three-state secondary structure (P-SEA) collapses the eight DSSP classes into helix (a), strand (b), and coil (c). P-SEA assigns these from Cα geometry alone — distances and angles — without requiring backbone oxygens, so it works on any Cα trace.

Solvent-accessible surface area. Solvent-accessible surface area (SASA) is the area in Å² traced out by the centre of a 1.4 Å probe sphere (a water molecule) rolled over the protein's van der Waals surface (Shrake–Rupley / Lee–Richards construction). Buried residues have near-zero SASA; fully exposed residues can exceed 200 Å². The total SASA scales roughly with the number of surface residues.

Foldseek 3Di. The Foldseek 3Di string encodes local tertiary geometry as a 20-letter alphabet — one character per residue — derived from the relative positions of nearby Cα atoms. Unlike the amino-acid sequence, 3Di is a direct function of the 3D structure, so two proteins with the same fold have similar 3Di strings even at low sequence identity.

B-factor. For experimental (PDB) structures, the B-factor (temperature factor) quantifies the positional spread of each atom in the crystal — a combination of thermal vibration and static disorder — in units of Å². High B-factors mark flexible loops or poorly resolved regions; low B-factors mark the rigid, well-ordered core.

mmCIF coordinates. The mmCIF block holds the 3D Cartesian coordinates of each backbone atom (N, Cα, C, O) in ångströms. mmCIF is the PDB's canonical archive format — a tagged-loop text representation of the atomic model.

InterPro / GO / CATH / organism. Functional annotations link the protein to curated databases. InterPro entries identify conserved domains and families by matching the sequence against member-database signatures (Pfam, PROSITE, CDD, …). Gene Ontology (GO) terms describe molecular function, biological process, and cellular component in a controlled vocabulary. CATH places the structure in a hierarchical fold classification (Class/Architecture/Topology/Homologous-superfamily). The organism is the source species.

Rendered structure images. Structure images are PyMOL renders from six orthogonal camera directions. Cartoon representation draws helices as coils and strands as arrows; sticks shows the backbone as bonds; surface shows the solvent-excluded envelope. Rainbow coloring maps sequence position to hue (blue→red, N→C); chain coloring assigns a distinct color per polypeptide.

Sequence. This is the polypeptide sequence — one letter per residue, N-terminus first. Length ranges from a few dozen residues for small domains to over a thousand for large multi-domain proteins.

Secondary structure (8-state, DSSP). The SS8 string is DSSP's per-residue secondary-structure call. α-helix (H) means an i→i+4 H-bond ladder; β-strand (E) means the residue participates in a β-sheet; 3₁₀ (G) and π (I) are tighter and wider helices; T/S are turns/bends; '-' is loop.

Nearest PDB structures. Structural nearest neighbors (via Foldseek easy-search vs the PDB). Reported per hit: target PDB id, E-value, and alignment TM-score. A TM-score above ~0.5 is the conventional threshold for 'same fold'.